Protein AF-A0A0M3JFJ2-F1 (afdb_monomer_lite)

pLDDT: mean 91.71, std 9.41, range [46.25, 97.81]

InterPro domains:
  IPR024079 Metallopeptidase, catalytic domain superfamily [G3DSA:3.40.390.10] (1-67)
  IPR051489 Disintegrin and Metalloproteinase Domain-Containing [PTHR45702] (8-66)

Structure (mmCIF, N/CA/C/O backbone):
data_AF-A0A0M3JFJ2-F1
#
_entry.id   AF-A0A0M3JFJ2-F1
#
loop_
_atom_site.group_PDB
_atom_site.id
_atom_site.type_symbol
_atom_site.label_atom_id
_atom_site.label_alt_id
_atom_site.label_comp_id
_atom_site.label_asym_id
_atom_site.label_entity_id
_atom_site.label_seq_id
_atom_site.pdbx_PDB_ins_code
_atom_site.Cartn_x
_atom_site.Cartn_y
_atom_site.Cartn_z
_atom_site.occupancy
_atom_site.B_iso_or_equiv
_atom_site.auth_seq_id
_atom_site.auth_comp_id
_atom_site.auth_asym_id
_atom_site.auth_atom_id
_atom_site.pdbx_PDB_model_num
ATOM 1 N N . LEU A 1 1 ? -5.652 0.011 25.614 1.00 54.19 1 LEU A N 1
ATOM 2 C CA . LEU A 1 1 ? -5.594 -0.422 24.200 1.00 54.19 1 LEU A CA 1
ATOM 3 C C . LEU A 1 1 ? -4.834 0.652 23.434 1.00 54.19 1 LEU A C 1
ATOM 5 O O . LEU A 1 1 ? -5.275 1.792 23.462 1.00 54.19 1 LEU A O 1
ATOM 9 N N . SER A 1 2 ? -3.671 0.327 22.865 1.00 70.75 2 SER A N 1
ATOM 10 C CA . SER A 1 2 ? -2.934 1.242 21.979 1.00 70.75 2 SER A CA 1
ATOM 11 C C . SER A 1 2 ? -3.394 0.996 20.543 1.00 70.75 2 SER A C 1
ATOM 13 O O . SER A 1 2 ? -3.552 -0.161 20.159 1.00 70.75 2 SER A O 1
ATOM 15 N N . SER A 1 3 ? -3.644 2.055 19.775 1.00 79.44 3 SER A N 1
ATOM 16 C CA . SER A 1 3 ? -4.037 1.972 18.364 1.00 79.44 3 SER A CA 1
ATOM 17 C C . SER A 1 3 ? -2.994 2.668 17.498 1.00 79.44 3 SER A C 1
ATOM 19 O O . SER A 1 3 ? -2.649 3.816 17.790 1.00 79.44 3 SER A O 1
ATOM 21 N N . ALA A 1 4 ? -2.550 2.028 16.417 1.00 85.12 4 ALA A N 1
ATOM 22 C CA . ALA A 1 4 ? -1.737 2.689 15.401 1.00 85.12 4 ALA A CA 1
ATOM 23 C C . ALA A 1 4 ? -2.539 3.799 14.695 1.00 85.12 4 ALA A C 1
ATOM 25 O O . ALA A 1 4 ? -3.776 3.756 14.647 1.00 85.12 4 ALA A O 1
ATOM 26 N N . LYS A 1 5 ? -1.834 4.807 14.171 1.00 88.25 5 LYS A N 1
ATOM 27 C CA . LYS A 1 5 ? -2.427 5.933 13.444 1.00 88.25 5 LYS A CA 1
ATOM 28 C C . LYS A 1 5 ? -1.959 5.956 11.996 1.00 88.25 5 LYS A C 1
ATOM 30 O O . LYS A 1 5 ? -0.811 5.626 11.721 1.00 88.25 5 LYS A O 1
ATOM 35 N N . THR A 1 6 ? -2.855 6.340 11.096 1.00 84.62 6 THR A N 1
ATOM 36 C CA . THR A 1 6 ? -2.533 6.588 9.691 1.00 84.62 6 THR A CA 1
ATOM 37 C C . THR A 1 6 ? -1.709 7.866 9.574 1.00 84.62 6 THR A C 1
ATOM 39 O O . THR A 1 6 ? -1.663 8.679 10.503 1.00 84.62 6 THR A O 1
ATOM 42 N N . THR A 1 7 ? -1.127 8.111 8.401 1.00 83.94 7 THR A N 1
ATOM 43 C CA . THR A 1 7 ? -0.422 9.368 8.090 1.00 83.94 7 THR A CA 1
ATOM 44 C C . THR A 1 7 ? -1.308 10.608 8.277 1.00 83.94 7 THR A C 1
ATOM 46 O O . THR A 1 7 ? -0.816 11.705 8.517 1.00 83.94 7 THR A O 1
ATOM 49 N N . GLN A 1 8 ? -2.630 10.438 8.218 1.00 84.31 8 GLN A N 1
ATOM 50 C CA . GLN A 1 8 ? -3.628 11.498 8.384 1.00 84.31 8 GLN A CA 1
ATOM 51 C C . GLN A 1 8 ? -4.107 11.646 9.844 1.00 84.31 8 GLN A C 1
ATOM 53 O O . GLN A 1 8 ? -5.027 12.412 10.118 1.00 84.31 8 GLN A O 1
ATOM 58 N N . GLY A 1 9 ? -3.521 10.904 10.793 1.00 84.94 9 GLY A N 1
ATOM 59 C CA . GLY A 1 9 ? -3.869 10.947 12.220 1.00 84.94 9 GLY A CA 1
ATOM 60 C C . GLY A 1 9 ? -5.126 10.154 12.606 1.00 84.94 9 GLY A C 1
ATOM 61 O O . GLY A 1 9 ? -5.489 10.104 13.787 1.00 84.94 9 GLY A O 1
ATOM 62 N N . GLY A 1 10 ? -5.781 9.501 11.640 1.00 85.44 10 GLY A N 1
ATOM 63 C CA . GLY A 1 10 ? -6.893 8.578 11.875 1.00 85.44 10 GLY A CA 1
ATOM 64 C C . GLY A 1 10 ? -6.417 7.270 12.504 1.00 85.44 10 GLY A C 1
ATOM 65 O O . GLY A 1 10 ? -5.231 6.964 12.489 1.00 85.44 10 GLY A O 1
ATOM 66 N N . THR A 1 11 ? -7.314 6.491 13.107 1.00 86.94 11 THR A N 1
ATOM 67 C CA . THR A 1 11 ? -6.960 5.142 13.583 1.00 86.94 11 THR A CA 1
ATOM 68 C C . THR A 1 11 ? -6.764 4.208 12.394 1.00 86.94 11 THR A C 1
ATOM 70 O O . THR A 1 11 ? -7.630 4.180 11.526 1.00 86.94 11 THR A O 1
ATOM 73 N N . VAL A 1 12 ? -5.673 3.433 12.392 1.00 86.19 12 VAL A N 1
ATOM 74 C CA . VAL A 1 12 ? -5.443 2.385 11.386 1.00 86.19 12 VAL A CA 1
ATOM 75 C C . VAL A 1 12 ? -6.585 1.378 11.447 1.00 86.19 12 VAL A C 1
ATOM 77 O O . VAL A 1 12 ? -6.867 0.810 12.507 1.00 86.19 12 VAL A O 1
ATOM 80 N N . ILE A 1 13 ? -7.251 1.172 10.317 1.00 88.00 13 ILE A N 1
ATOM 81 C CA . ILE A 1 13 ? -8.314 0.171 10.182 1.00 88.00 13 ILE A CA 1
ATOM 82 C C . ILE A 1 13 ? -7.726 -1.192 9.800 1.00 88.00 13 ILE A C 1
ATOM 84 O O . ILE A 1 13 ? -6.619 -1.263 9.274 1.00 88.00 13 ILE A O 1
ATOM 88 N N . THR A 1 14 ? -8.475 -2.282 10.011 1.00 90.69 14 THR A N 1
ATOM 89 C CA . THR A 1 14 ? -8.031 -3.650 9.664 1.00 90.69 14 THR A CA 1
ATOM 90 C C . THR A 1 14 ? -7.482 -3.743 8.240 1.00 90.69 14 THR A C 1
ATOM 92 O O . THR A 1 14 ? -6.439 -4.340 8.033 1.00 90.69 14 THR A O 1
ATOM 95 N N . ARG A 1 15 ? -8.110 -3.050 7.283 1.00 93.12 15 ARG A N 1
ATOM 96 C CA . ARG A 1 15 ? -7.646 -2.978 5.891 1.00 93.12 15 ARG A CA 1
ATOM 97 C C . ARG A 1 15 ? -6.229 -2.417 5.753 1.00 93.12 15 ARG A C 1
ATOM 99 O O . ARG A 1 15 ? -5.404 -3.009 5.076 1.00 93.12 15 ARG A O 1
ATOM 106 N N . GLU A 1 16 ? -5.947 -1.277 6.372 1.00 94.12 16 GLU A N 1
ATOM 107 C CA . GLU A 1 16 ? -4.614 -0.666 6.318 1.00 94.12 16 GLU A CA 1
ATOM 108 C C . GLU A 1 16 ? -3.592 -1.519 7.078 1.00 94.12 16 GLU A C 1
ATOM 110 O O . GLU A 1 16 ? -2.447 -1.621 6.654 1.00 94.12 16 GLU A O 1
ATOM 115 N N . ALA A 1 17 ? -4.005 -2.183 8.163 1.00 94.19 17 ALA A N 1
ATOM 116 C CA . ALA A 1 17 ? -3.146 -3.117 8.885 1.00 94.19 17 ALA A CA 1
ATOM 117 C C . ALA A 1 17 ? -2.769 -4.342 8.032 1.00 94.19 17 ALA A C 1
ATOM 119 O O . ALA A 1 17 ? -1.604 -4.744 8.041 1.00 94.19 17 ALA A O 1
ATOM 120 N N . ASP A 1 18 ? -3.714 -4.902 7.272 1.00 96.75 18 ASP A N 1
ATOM 121 C CA . ASP A 1 18 ? -3.462 -6.012 6.345 1.00 96.75 18 ASP A CA 1
ATOM 122 C C . ASP A 1 18 ? -2.486 -5.589 5.238 1.00 96.75 18 ASP A C 1
ATOM 124 O O . ASP A 1 18 ? -1.556 -6.325 4.913 1.00 96.75 18 ASP A O 1
ATOM 128 N N . LEU A 1 19 ? -2.648 -4.372 4.710 1.00 97.31 19 LEU A N 1
ATOM 129 C CA . LEU A 1 19 ? -1.783 -3.815 3.668 1.00 97.31 19 LEU A CA 1
ATOM 130 C C . LEU A 1 19 ? -0.365 -3.543 4.159 1.00 97.31 19 LEU A C 1
ATOM 132 O O . LEU A 1 19 ? 0.585 -3.946 3.497 1.00 97.31 19 LEU A O 1
ATOM 136 N N . VAL A 1 20 ? -0.213 -2.921 5.332 1.00 96.44 20 VAL A N 1
ATOM 137 C CA . VAL A 1 20 ? 1.103 -2.737 5.961 1.00 96.44 20 VAL A CA 1
ATOM 138 C C . VAL A 1 20 ? 1.751 -4.097 6.203 1.00 96.44 20 VAL A C 1
ATOM 140 O O . VAL A 1 20 ? 2.900 -4.307 5.845 1.00 96.44 20 VAL A O 1
ATOM 143 N N . THR A 1 21 ? 1.003 -5.064 6.733 1.00 96.12 21 THR A N 1
ATOM 144 C CA . THR A 1 21 ? 1.529 -6.416 6.967 1.00 96.12 21 THR A CA 1
ATOM 145 C C . THR A 1 21 ? 2.013 -7.070 5.667 1.00 96.12 21 THR A C 1
ATOM 147 O O . THR A 1 21 ? 3.103 -7.639 5.630 1.00 96.12 21 THR A O 1
ATOM 150 N N . ALA A 1 22 ? 1.237 -6.972 4.586 1.00 97.56 22 ALA A N 1
ATOM 151 C CA . ALA A 1 22 ? 1.617 -7.506 3.282 1.00 97.56 22 ALA A CA 1
ATOM 152 C C . ALA A 1 22 ? 2.806 -6.760 2.644 1.00 97.56 22 ALA A C 1
ATOM 154 O O . ALA A 1 22 ? 3.659 -7.410 2.043 1.00 97.56 22 ALA A O 1
ATOM 155 N N . HIS A 1 23 ? 2.909 -5.440 2.822 1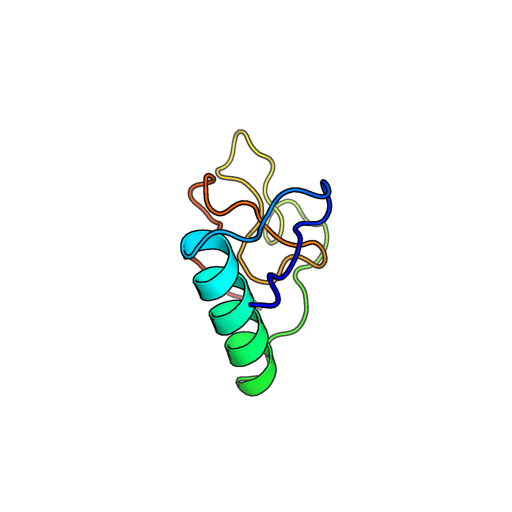.00 97.81 23 HIS A N 1
ATOM 156 C CA . HIS A 1 23 ? 4.059 -4.629 2.407 1.00 97.81 23 HIS A CA 1
ATOM 157 C C . HIS A 1 23 ? 5.355 -5.108 3.080 1.00 97.81 23 HIS A C 1
ATOM 159 O O . HIS A 1 23 ? 6.335 -5.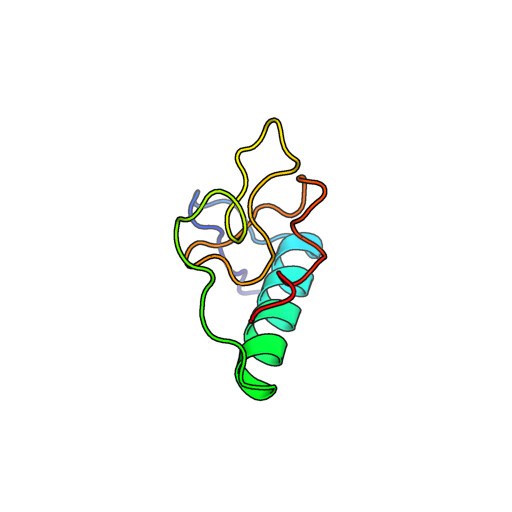425 2.405 1.00 97.81 23 HIS A O 1
ATOM 165 N N . GLU A 1 24 ? 5.338 -5.279 4.406 1.00 97.81 24 GLU A N 1
ATOM 166 C CA . GLU A 1 24 ? 6.506 -5.775 5.144 1.00 97.81 24 GLU A CA 1
ATOM 167 C C . GLU A 1 24 ? 6.856 -7.226 4.772 1.00 97.81 24 GLU A C 1
ATOM 169 O O . GLU A 1 24 ? 8.026 -7.619 4.740 1.00 97.81 24 GLU A O 1
ATOM 174 N N . PHE A 1 25 ? 5.860 -8.056 4.445 1.00 97.56 25 PHE A N 1
ATOM 175 C CA . PHE A 1 25 ? 6.129 -9.374 3.867 1.00 97.56 25 PHE A CA 1
ATOM 176 C C . PHE A 1 25 ? 6.750 -9.290 2.471 1.00 97.56 25 PHE A C 1
ATOM 178 O O . PHE A 1 25 ? 7.625 -10.100 2.167 1.00 97.56 25 PHE A O 1
ATOM 185 N N . GLY A 1 26 ? 6.371 -8.304 1.657 1.00 96.44 26 GLY A N 1
ATOM 186 C CA . GLY A 1 26 ? 7.031 -8.004 0.387 1.00 96.44 26 GLY A CA 1
ATOM 187 C C . GLY A 1 26 ? 8.522 -7.734 0.571 1.00 96.44 26 GLY A C 1
ATOM 188 O O . GLY A 1 26 ? 9.342 -8.350 -0.111 1.00 96.44 26 GLY A O 1
ATOM 189 N N . HIS A 1 27 ? 8.889 -6.917 1.560 1.00 97.00 27 HIS A N 1
ATOM 190 C CA . HIS A 1 27 ? 10.293 -6.695 1.920 1.00 97.00 27 HIS A CA 1
ATOM 191 C C . HIS A 1 27 ? 11.009 -7.972 2.372 1.00 97.00 27 HIS A C 1
ATOM 193 O O . HIS A 1 27 ? 12.128 -8.233 1.929 1.00 97.00 27 HIS A O 1
ATOM 199 N N . ASN A 1 28 ? 10.361 -8.822 3.178 1.00 97.31 28 ASN A N 1
ATOM 200 C CA . ASN A 1 28 ? 10.915 -10.137 3.532 1.00 97.31 28 ASN A CA 1
ATOM 201 C C . ASN A 1 28 ? 11.131 -11.046 2.307 1.00 97.31 28 ASN A C 1
ATOM 203 O O . ASN A 1 28 ? 12.007 -11.909 2.334 1.00 97.31 28 ASN A O 1
ATOM 207 N N . TRP A 1 29 ? 10.358 -10.847 1.235 1.00 96.12 29 TRP A N 1
ATOM 208 C CA . TRP A 1 29 ? 10.501 -11.558 -0.039 1.00 96.12 29 TRP A CA 1
ATOM 209 C C . TRP A 1 29 ? 11.473 -10.885 -1.024 1.00 96.12 29 TRP A C 1
ATOM 211 O O . TRP A 1 29 ? 11.662 -11.371 -2.138 1.00 96.12 29 TRP A O 1
ATOM 221 N N . GLY A 1 30 ? 12.114 -9.786 -0.620 1.00 95.19 30 GLY A N 1
ATOM 222 C CA . GLY A 1 30 ? 13.117 -9.074 -1.411 1.00 95.19 30 GLY A CA 1
ATOM 223 C C . GLY A 1 30 ? 12.575 -7.941 -2.284 1.00 95.19 30 GLY A C 1
ATOM 224 O O . GLY A 1 30 ? 13.353 -7.354 -3.032 1.00 95.19 30 GLY A O 1
ATOM 225 N N . ALA A 1 31 ? 11.284 -7.604 -2.194 1.00 94.81 31 ALA A N 1
ATOM 226 C CA . ALA A 1 31 ? 10.750 -6.437 -2.885 1.00 94.81 31 ALA A CA 1
ATOM 227 C C . ALA A 1 31 ? 11.331 -5.145 -2.288 1.00 94.81 31 ALA A C 1
ATOM 229 O O . ALA A 1 31 ? 11.464 -5.006 -1.069 1.00 94.81 31 ALA A O 1
ATOM 230 N N . VAL A 1 32 ? 11.656 -4.188 -3.151 1.00 95.06 32 VAL A N 1
ATOM 231 C CA . VAL A 1 32 ? 11.982 -2.810 -2.763 1.00 95.06 32 VAL A CA 1
ATOM 232 C C . VAL A 1 32 ? 10.762 -1.923 -2.979 1.00 95.06 32 VAL A C 1
ATOM 234 O O . VAL A 1 32 ? 9.756 -2.378 -3.519 1.00 95.06 32 VAL A O 1
ATOM 237 N N . HIS A 1 33 ? 10.832 -0.667 -2.540 1.00 96.69 33 HIS A N 1
ATOM 238 C CA . HIS A 1 33 ? 9.762 0.269 -2.859 1.00 96.69 33 HIS A CA 1
ATOM 239 C C . HIS A 1 33 ? 9.622 0.473 -4.370 1.00 96.69 33 HIS A C 1
ATOM 241 O O . HIS A 1 33 ? 10.628 0.549 -5.081 1.00 96.69 33 HIS A O 1
ATOM 247 N N . ASP A 1 34 ? 8.378 0.635 -4.817 1.00 95.94 34 ASP A N 1
ATOM 248 C CA . ASP A 1 34 ? 8.056 1.028 -6.185 1.00 95.94 34 ASP A CA 1
ATOM 249 C C . ASP A 1 34 ? 8.699 2.385 -6.509 1.00 95.94 34 ASP A C 1
ATOM 251 O O . ASP A 1 34 ? 8.704 3.307 -5.679 1.00 95.94 34 ASP A O 1
ATOM 255 N N . ASP A 1 35 ? 9.224 2.525 -7.727 1.00 93.19 35 ASP A N 1
ATOM 256 C CA . ASP A 1 35 ? 9.660 3.825 -8.223 1.00 93.19 35 ASP A CA 1
ATOM 257 C C . ASP A 1 35 ? 8.458 4.738 -8.534 1.00 93.19 35 ASP A C 1
ATOM 259 O O . ASP A 1 35 ? 7.291 4.342 -8.497 1.00 93.19 35 ASP A O 1
ATOM 263 N N . PHE A 1 36 ? 8.736 6.006 -8.835 1.00 92.19 36 PHE A N 1
ATOM 264 C CA . PHE A 1 36 ? 7.693 6.979 -9.170 1.00 92.19 36 PHE A CA 1
ATOM 265 C C . PHE A 1 36 ? 7.288 6.947 -10.653 1.00 92.19 36 PHE A C 1
ATOM 267 O O . PHE A 1 36 ? 6.673 7.901 -11.137 1.00 92.19 36 PHE A O 1
ATOM 274 N N . SER A 1 37 ? 7.653 5.899 -11.402 1.00 93.38 37 SER A N 1
ATOM 275 C CA . SER A 1 37 ? 7.180 5.737 -12.775 1.00 93.38 37 SER A CA 1
ATOM 276 C C . SER A 1 37 ? 5.675 5.472 -12.786 1.00 93.38 37 SER A C 1
ATOM 278 O O . SER A 1 37 ? 5.101 4.935 -11.841 1.00 93.38 37 SER A O 1
ATOM 280 N N . SER A 1 38 ? 5.007 5.811 -13.886 1.00 92.62 38 SER A N 1
ATOM 281 C CA . SER A 1 38 ? 3.582 5.500 -14.048 1.00 92.62 38 SER A CA 1
ATOM 282 C C . SER A 1 38 ? 3.293 3.999 -14.161 1.00 92.62 38 SER A C 1
ATOM 284 O O . SER A 1 38 ? 2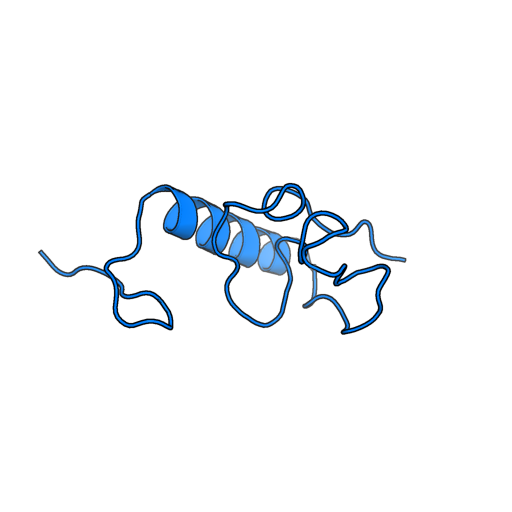.130 3.614 -14.109 1.00 92.62 38 SER A O 1
ATOM 286 N N . GLU A 1 39 ? 4.321 3.175 -14.379 1.00 93.00 39 GLU A N 1
ATOM 287 C CA . GLU A 1 39 ? 4.210 1.717 -14.458 1.00 93.00 39 GLU A CA 1
ATOM 288 C C . GLU A 1 39 ? 4.106 1.100 -13.059 1.00 93.00 39 GLU A C 1
ATOM 290 O O . GLU A 1 39 ? 3.172 0.344 -12.802 1.00 93.00 39 GLU A O 1
ATOM 295 N N . CYS A 1 40 ? 4.998 1.485 -12.141 1.00 94.19 40 CYS A N 1
ATOM 296 C CA . CYS A 1 40 ? 5.057 0.941 -10.777 1.00 94.19 40 CYS A CA 1
ATOM 297 C C . CYS A 1 40 ? 4.330 1.809 -9.736 1.00 94.19 40 CYS A C 1
ATOM 299 O O . CYS A 1 40 ? 4.006 1.346 -8.647 1.00 94.19 40 CYS A O 1
ATOM 301 N N . SER A 1 41 ? 4.003 3.059 -10.061 1.00 95.19 41 SER A N 1
ATOM 302 C CA . SER A 1 41 ? 3.186 3.934 -9.216 1.00 95.19 41 SER A CA 1
ATOM 303 C C . SER A 1 41 ? 2.124 4.676 -10.043 1.00 95.19 41 SER A C 1
ATOM 305 O O . SER A 1 41 ? 2.210 5.900 -10.211 1.00 95.19 41 SER A O 1
ATOM 307 N N . PRO A 1 42 ? 1.100 3.964 -10.561 1.00 96.06 42 PRO A N 1
ATOM 308 C CA . PRO A 1 42 ? 0.047 4.563 -11.373 1.00 96.06 42 PRO A CA 1
ATOM 309 C C . PRO A 1 42 ? -0.727 5.658 -10.636 1.00 96.06 42 PRO A C 1
ATOM 311 O O . PRO A 1 42 ? -0.888 5.652 -9.414 1.00 96.06 42 PRO A O 1
ATOM 314 N N . SER A 1 43 ? -1.270 6.599 -11.405 1.00 96.00 43 SER A N 1
ATOM 315 C CA . SER A 1 43 ? -2.147 7.635 -10.859 1.00 96.00 43 SER A CA 1
ATOM 316 C C . SER A 1 43 ? -3.473 7.054 -10.343 1.00 96.00 43 SER A C 1
ATOM 318 O O . SER A 1 43 ? -3.880 5.950 -10.710 1.00 96.00 43 SER A O 1
ATOM 320 N N . TYR A 1 44 ? -4.207 7.822 -9.531 1.00 95.69 44 TYR A N 1
ATOM 321 C CA . TYR A 1 44 ? -5.518 7.418 -9.000 1.00 95.69 44 TYR A CA 1
ATOM 322 C C . TYR A 1 44 ? -6.509 6.990 -10.099 1.00 95.69 44 TYR A C 1
ATOM 324 O O . TYR A 1 44 ? -7.202 5.985 -9.965 1.00 95.69 44 TYR A O 1
ATOM 332 N N . SER A 1 45 ? -6.534 7.700 -11.236 1.00 96.62 45 SER A N 1
ATOM 333 C CA . SER A 1 45 ? -7.395 7.357 -12.380 1.00 96.62 45 SER A CA 1
ATOM 334 C C . SER A 1 45 ? -7.006 6.048 -13.077 1.00 96.62 45 SER A C 1
ATOM 336 O O . SER A 1 45 ? -7.788 5.527 -13.869 1.00 96.62 45 SER A O 1
ATOM 338 N N . GLN A 1 46 ? -5.824 5.510 -12.779 1.00 96.31 46 GLN A N 1
ATOM 339 C CA . GLN A 1 46 ? -5.291 4.249 -13.297 1.00 96.31 46 GLN A CA 1
ATOM 340 C C . GLN A 1 46 ? -5.255 3.148 -12.225 1.00 96.31 46 GLN A C 1
ATOM 342 O O . GLN A 1 46 ? -4.568 2.143 -12.392 1.00 96.31 46 GLN A O 1
ATOM 347 N N . GLY A 1 47 ? -5.996 3.324 -11.128 1.00 96.19 47 GLY A N 1
ATOM 348 C CA . GLY A 1 47 ? -6.096 2.335 -10.057 1.00 96.19 47 GLY A CA 1
ATOM 349 C C . GLY A 1 47 ? -5.162 2.576 -8.874 1.00 96.19 47 GLY A C 1
ATOM 350 O O . GLY A 1 47 ? -5.118 1.717 -7.997 1.00 96.19 47 GLY A O 1
ATOM 351 N N . GLY A 1 48 ? -4.471 3.721 -8.823 1.00 96.88 48 GLY A N 1
ATOM 352 C CA . GLY A 1 48 ? -3.616 4.135 -7.706 1.00 96.88 48 GLY A CA 1
ATOM 353 C C . GLY A 1 48 ? -2.289 3.380 -7.631 1.00 96.88 48 GLY A C 1
ATOM 354 O O . GLY A 1 48 ? -1.992 2.522 -8.465 1.00 96.88 48 GLY A O 1
ATOM 355 N N . SER A 1 49 ? -1.483 3.712 -6.624 1.00 97.06 49 SER A N 1
ATOM 356 C CA . SER A 1 49 ? -0.186 3.069 -6.403 1.00 97.06 49 SER A CA 1
ATOM 357 C C . SER A 1 49 ? -0.334 1.603 -5.974 1.00 97.06 49 SER A C 1
ATOM 359 O O . SER A 1 49 ? -1.318 1.224 -5.327 1.00 97.06 49 SER A O 1
ATOM 361 N N . PHE A 1 50 ? 0.661 0.781 -6.310 1.00 97.62 50 PHE A N 1
ATOM 362 C CA . PHE A 1 50 ? 0.767 -0.597 -5.830 1.00 97.62 50 PHE A CA 1
ATOM 363 C C . PHE A 1 50 ? 1.198 -0.656 -4.356 1.00 97.62 50 PHE A C 1
ATOM 365 O O . PHE A 1 50 ? 1.518 0.358 -3.732 1.00 97.62 50 PHE A O 1
ATOM 372 N N . ILE A 1 51 ? 1.149 -1.855 -3.769 1.00 97.44 51 ILE A N 1
ATOM 373 C CA . ILE A 1 51 ? 1.344 -2.051 -2.326 1.00 97.44 51 ILE A CA 1
ATOM 374 C C . ILE A 1 51 ? 2.755 -1.697 -1.835 1.00 97.44 51 ILE A C 1
ATOM 376 O O . ILE A 1 51 ? 2.920 -1.382 -0.658 1.00 97.44 51 ILE A O 1
ATOM 380 N N . MET A 1 52 ? 3.765 -1.712 -2.713 1.00 97.56 52 MET A N 1
ATOM 381 C CA . MET A 1 52 ? 5.153 -1.391 -2.363 1.00 97.56 52 MET A CA 1
ATOM 382 C C . MET A 1 52 ? 5.475 0.099 -2.527 1.00 97.56 52 MET A C 1
ATOM 384 O O . MET A 1 52 ? 6.639 0.495 -2.480 1.00 97.56 52 MET A O 1
ATOM 388 N N . HIS A 1 53 ? 4.468 0.961 -2.675 1.00 96.69 53 HIS A N 1
ATOM 389 C CA . HIS A 1 53 ? 4.687 2.398 -2.710 1.00 96.69 53 HIS A CA 1
ATOM 390 C C . HIS A 1 53 ? 5.400 2.889 -1.438 1.00 96.69 53 HIS A C 1
ATOM 392 O O . HIS A 1 53 ? 5.104 2.447 -0.331 1.00 96.69 53 HIS A O 1
ATOM 398 N N . THR A 1 54 ? 6.315 3.853 -1.588 1.00 95.69 54 THR A N 1
ATOM 399 C CA . THR A 1 54 ? 7.110 4.390 -0.461 1.00 95.69 54 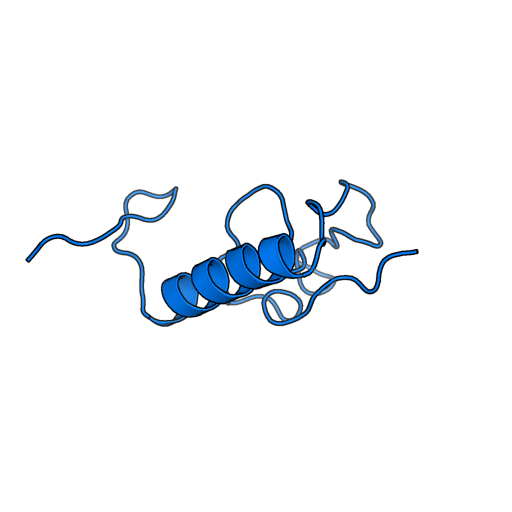THR A CA 1
ATOM 400 C C . THR A 1 54 ? 6.240 5.023 0.637 1.00 95.69 54 THR A C 1
ATOM 402 O O . THR A 1 54 ? 6.655 5.125 1.791 1.00 95.69 54 THR A O 1
ATOM 405 N N . PHE A 1 55 ? 5.032 5.471 0.289 1.00 94.88 55 PHE A N 1
ATOM 406 C CA . PHE A 1 55 ? 4.052 5.988 1.239 1.00 94.88 55 PHE A CA 1
ATOM 407 C C . PHE A 1 55 ? 2.892 5.010 1.400 1.00 94.88 55 PHE A C 1
ATOM 409 O O . PHE A 1 55 ? 2.432 4.422 0.423 1.00 94.88 55 PHE A O 1
ATOM 416 N N . ALA A 1 56 ? 2.383 4.895 2.629 1.00 93.62 56 ALA A N 1
ATOM 417 C CA . ALA A 1 56 ? 1.270 4.010 2.948 1.00 93.62 56 ALA A CA 1
ATOM 418 C C . ALA A 1 56 ? 0.060 4.255 2.030 1.00 93.62 56 ALA A C 1
ATOM 420 O O . ALA A 1 56 ? -0.423 5.384 1.899 1.00 93.62 56 ALA A O 1
ATOM 421 N N . VAL A 1 57 ? -0.438 3.176 1.429 1.00 95.50 57 VAL A N 1
ATOM 422 C CA . VAL A 1 57 ? -1.637 3.185 0.589 1.00 95.50 57 VAL A CA 1
ATOM 423 C C . VAL A 1 57 ? -2.906 3.046 1.432 1.00 95.50 57 VAL A C 1
ATOM 425 O O . VAL A 1 57 ? -2.911 2.403 2.479 1.00 95.50 57 VAL A O 1
ATOM 428 N N . SER A 1 58 ? -4.003 3.647 0.966 1.00 93.19 58 SER A N 1
ATOM 429 C CA . SER A 1 58 ? -5.275 3.688 1.709 1.00 93.19 58 SER A CA 1
ATOM 430 C C . SER A 1 58 ? -6.068 2.373 1.665 1.00 93.19 58 SER A C 1
ATOM 432 O O . SER A 1 58 ? -6.943 2.129 2.497 1.00 93.19 58 SER A O 1
ATOM 434 N N . GLY A 1 59 ? -5.798 1.532 0.663 1.00 95.50 59 GLY A N 1
ATOM 435 C CA . GLY A 1 59 ? -6.526 0.292 0.413 1.00 95.50 59 GLY A CA 1
ATOM 436 C C . GLY A 1 59 ? -7.843 0.450 -0.341 1.00 95.50 59 GLY A C 1
ATOM 437 O O . GLY A 1 59 ? -8.591 -0.528 -0.445 1.00 95.50 59 GLY A O 1
ATOM 438 N N . TYR A 1 60 ? -8.170 1.651 -0.821 1.00 95.62 60 TYR A N 1
ATOM 439 C CA . TYR A 1 60 ? -9.376 1.897 -1.618 1.00 95.62 60 TYR A CA 1
ATOM 440 C C . TYR A 1 60 ? -9.134 1.810 -3.124 1.00 95.62 60 TYR A C 1
ATOM 442 O O . TYR A 1 60 ? -10.091 1.577 -3.864 1.00 95.62 60 TYR A O 1
ATOM 450 N N . ASP A 1 61 ? -7.887 1.949 -3.569 1.00 97.44 61 ASP A N 1
ATOM 451 C CA . ASP A 1 61 ? -7.567 1.917 -4.990 1.00 97.44 61 ASP A CA 1
ATOM 452 C C . ASP A 1 61 ? -7.334 0.482 -5.463 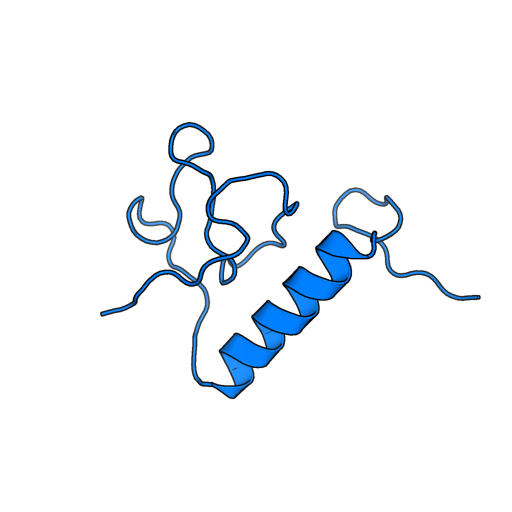1.00 97.44 61 ASP A C 1
ATOM 454 O O . ASP A 1 61 ? -6.869 -0.379 -4.709 1.00 97.44 61 ASP A O 1
ATOM 458 N N . ALA A 1 62 ? -7.669 0.215 -6.727 1.00 97.38 62 ALA A N 1
ATOM 459 C CA . ALA A 1 62 ? -7.662 -1.134 -7.290 1.00 97.38 62 ALA A CA 1
ATOM 460 C C . ALA A 1 62 ? -6.293 -1.828 -7.174 1.00 97.38 62 ALA A C 1
ATOM 462 O O . ALA A 1 62 ? -6.238 -3.034 -6.932 1.00 97.38 62 ALA A O 1
ATOM 463 N N . ASN A 1 63 ? -5.203 -1.067 -7.289 1.00 97.44 63 ASN A N 1
ATOM 464 C CA . ASN A 1 63 ? -3.838 -1.584 -7.290 1.00 97.44 63 ASN A CA 1
ATOM 465 C C . ASN A 1 63 ? -3.265 -1.800 -5.882 1.00 97.44 63 ASN A C 1
ATOM 467 O O . ASN A 1 63 ? -2.271 -2.505 -5.744 1.00 97.44 63 ASN A O 1
ATOM 471 N N . ASN A 1 64 ? -3.891 -1.269 -4.822 1.00 97.31 64 ASN A N 1
ATOM 472 C CA . ASN A 1 64 ? -3.330 -1.329 -3.464 1.00 97.31 64 ASN A CA 1
ATOM 473 C C . ASN A 1 64 ? -3.169 -2.765 -2.929 1.00 97.31 64 ASN A C 1
ATOM 475 O O . ASN A 1 64 ? -2.400 -2.975 -2.002 1.00 97.31 64 ASN A O 1
ATOM 479 N N . ASN A 1 65 ? -3.880 -3.745 -3.498 1.00 96.31 65 ASN A N 1
ATOM 480 C CA . ASN A 1 65 ? -3.807 -5.155 -3.093 1.00 96.31 65 ASN A CA 1
ATOM 481 C C . ASN A 1 65 ? -2.830 -5.990 -3.935 1.00 96.31 65 ASN A C 1
ATOM 483 O O . ASN A 1 65 ? -2.773 -7.209 -3.774 1.00 96.31 65 ASN A O 1
ATOM 487 N N . PHE A 1 66 ? -2.103 -5.364 -4.859 1.00 95.88 66 PHE A N 1
ATOM 488 C CA . PHE A 1 66 ? -1.184 -6.044 -5.760 1.00 95.88 66 PHE A CA 1
ATOM 489 C C . PHE A 1 66 ? 0.221 -5.458 -5.624 1.00 95.88 66 PHE A C 1
ATOM 491 O O . PHE A 1 66 ? 0.395 -4.279 -5.314 1.00 95.88 66 PHE A O 1
ATOM 498 N N . MET A 1 67 ? 1.229 -6.293 -5.863 1.00 92.69 67 MET A N 1
ATOM 499 C CA . MET A 1 67 ? 2.595 -5.829 -6.095 1.00 92.69 67 MET A CA 1
ATOM 500 C C . MET A 1 67 ? 2.736 -5.449 -7.566 1.00 92.69 67 MET A C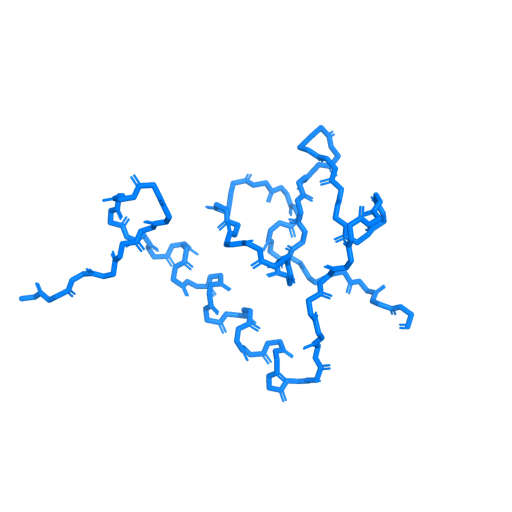 1
ATOM 502 O O . MET A 1 67 ? 2.192 -6.147 -8.428 1.00 92.69 67 MET A O 1
ATOM 506 N N . ALA A 1 68 ? 3.484 -4.385 -7.856 1.00 92.44 68 ALA A N 1
ATOM 507 C CA . ALA A 1 68 ? 3.975 -4.184 -9.208 1.00 92.44 68 ALA A CA 1
ATOM 508 C C . ALA A 1 68 ? 4.846 -5.398 -9.565 1.00 92.44 68 ALA A C 1
ATOM 510 O O . ALA A 1 68 ? 5.716 -5.805 -8.791 1.00 92.44 68 ALA A O 1
ATOM 511 N N . LEU A 1 69 ? 4.578 -6.034 -10.705 1.00 78.75 69 LEU A N 1
ATOM 512 C CA . LEU A 1 69 ? 5.456 -7.084 -11.208 1.00 78.75 69 LEU A CA 1
ATOM 513 C C . LEU A 1 69 ? 6.719 -6.392 -11.717 1.00 78.75 69 LEU A C 1
ATOM 515 O O . LEU A 1 69 ? 6.729 -5.865 -12.825 1.00 78.75 69 LEU A O 1
ATOM 519 N N . GLY A 1 70 ? 7.740 -6.331 -10.864 1.00 65.62 70 GLY A N 1
ATOM 520 C CA . GLY A 1 70 ? 9.020 -5.724 -11.206 1.00 65.62 70 GLY A CA 1
ATOM 521 C C . GLY A 1 70 ? 9.700 -6.428 -12.382 1.00 65.62 70 GLY A C 1
ATOM 522 O O . GLY A 1 70 ? 9.530 -7.634 -12.589 1.00 65.62 70 GLY A O 1
ATOM 523 N N . MET A 1 71 ? 10.491 -5.652 -13.123 1.00 46.25 71 MET A N 1
ATOM 524 C CA . MET A 1 71 ? 11.655 -6.163 -13.850 1.00 46.25 71 MET A CA 1
ATOM 525 C C . MET A 1 71 ? 12.766 -6.511 -12.859 1.00 46.25 71 MET A C 1
ATOM 527 O O . MET A 1 71 ? 12.953 -5.726 -11.901 1.00 46.25 71 MET A O 1
#

Radius of gyration: 12.23 Å; chains: 1; bounding box: 22×23×39 Å

Foldseek 3Di:
DDFDAAPVRHGDDPQLVVLVVVLVVCVVVVDAAFDPDCQQANDQVVQGHASRHPHRDPNPGNRPPDGRPDD

Organism: Anisakis simplex (NCBI:txid6269)

Secondary structure (DSSP, 8-state):
----B-TTSSBPPHHHHHHHHHHHHHHHTTPPPPPSSTTTS--GGGT---TT-SS---S-SGGGGS-----

Sequence (71 aa):
LSSAKTTQGGTVITREADLVTAHEFGHNWGAVHDDFSSECSPSYSQGGSFIMHTFAVSGYDANNNFMALGM